Protein AF-A0A2V6TU44-F1 (afdb_monomer_lite)

Secondary structure (DSSP, 8-state):
---SSPPPHHHHTT-B-TTSSBSSHHHHHHHHTT-EEEEEEEEEEEEEE-HHHHHHHHT----SSEEE--TT-SSPEEEETTTTEEEEEEEEEEEEPP-PPP-

pLDDT: mean 92.84, std 12.16, range [35.34, 98.81]

Structure (mmCIF, N/CA/C/O backbone):
data_AF-A0A2V6TU44-F1
#
_entry.id   AF-A0A2V6TU44-F1
#
loop_
_atom_site.group_PDB
_atom_site.id
_atom_site.type_symbol
_atom_site.label_atom_id
_atom_site.label_alt_id
_atom_site.label_comp_id
_atom_site.label_asym_id
_atom_site.label_entity_id
_atom_site.label_seq_id
_atom_site.pdbx_PDB_ins_code
_atom_site.Cartn_x
_atom_site.Cartn_y
_atom_site.Cartn_z
_atom_site.occupancy
_atom_site.B_iso_or_equiv
_atom_site.auth_seq_id
_atom_site.auth_comp_id
_atom_site.auth_asym_id
_atom_site.auth_atom_id
_atom_site.pdbx_PDB_model_num
ATOM 1 N N . MET A 1 1 ? -6.525 13.593 -10.671 1.00 35.34 1 MET A N 1
ATOM 2 C CA . MET A 1 1 ? -7.353 13.451 -9.451 1.00 35.34 1 MET A CA 1
ATOM 3 C C . MET A 1 1 ? -7.662 11.967 -9.257 1.00 35.34 1 MET A C 1
ATOM 5 O O . MET A 1 1 ? -8.174 11.360 -10.190 1.00 35.34 1 MET A O 1
ATOM 9 N N . ARG A 1 2 ? -7.248 11.331 -8.147 1.00 44.16 2 ARG A N 1
ATOM 10 C CA . ARG A 1 2 ? -7.565 9.905 -7.906 1.00 44.16 2 ARG A CA 1
ATOM 11 C C . ARG A 1 2 ? -9.035 9.807 -7.455 1.00 44.16 2 ARG A C 1
ATOM 13 O O . ARG A 1 2 ? -9.409 10.582 -6.581 1.00 44.16 2 ARG A O 1
ATOM 20 N N . PRO A 1 3 ? -9.865 8.923 -8.037 1.00 40.22 3 PRO A N 1
ATOM 21 C CA . PRO A 1 3 ? -11.245 8.741 -7.596 1.00 40.22 3 PRO A CA 1
ATOM 22 C C . PRO A 1 3 ? -11.272 8.221 -6.152 1.00 40.22 3 PRO A C 1
ATOM 24 O O . PRO A 1 3 ? -10.364 7.501 -5.740 1.00 40.22 3 PRO A O 1
ATOM 27 N N . ASN A 1 4 ? -12.300 8.616 -5.402 1.00 47.84 4 ASN A N 1
ATOM 28 C CA . ASN A 1 4 ? -12.482 8.332 -3.978 1.00 47.84 4 ASN A CA 1
ATOM 29 C C . ASN A 1 4 ? -12.257 6.842 -3.640 1.00 47.84 4 ASN A C 1
ATOM 31 O O . ASN A 1 4 ? -13.023 5.977 -4.062 1.00 47.84 4 ASN A O 1
ATOM 35 N N . GLY A 1 5 ? -11.198 6.561 -2.870 1.00 61.06 5 GLY A N 1
ATOM 36 C CA . GLY A 1 5 ? -10.830 5.233 -2.365 1.00 61.06 5 GLY A CA 1
ATOM 37 C C . GLY A 1 5 ? -9.510 4.667 -2.928 1.00 61.06 5 GLY A C 1
ATOM 38 O O . GLY A 1 5 ? -9.075 5.031 -4.024 1.00 61.06 5 GLY A O 1
ATOM 39 N N . PRO A 1 6 ? -8.829 3.765 -2.192 1.00 75.44 6 PRO A N 1
ATOM 40 C CA . PRO A 1 6 ? -7.578 3.170 -2.652 1.00 75.44 6 PRO A CA 1
ATOM 41 C C . PRO A 1 6 ? -7.797 2.379 -3.948 1.00 75.44 6 PRO A C 1
ATOM 43 O O . PRO A 1 6 ? -8.633 1.477 -4.028 1.00 75.44 6 PRO A O 1
ATOM 46 N N . THR A 1 7 ? -7.037 2.725 -4.989 1.00 87.75 7 THR A N 1
ATOM 47 C CA . THR A 1 7 ? -7.100 2.044 -6.289 1.00 87.75 7 THR A CA 1
ATOM 48 C C . THR A 1 7 ? -6.544 0.624 -6.149 1.00 87.75 7 THR A C 1
ATOM 50 O O . THR A 1 7 ? -5.408 0.474 -5.701 1.00 87.75 7 THR A O 1
ATOM 53 N N . PRO A 1 8 ? -7.270 -0.431 -6.572 1.00 90.00 8 PRO A N 1
ATOM 54 C CA . PRO A 1 8 ? -6.752 -1.793 -6.506 1.00 90.00 8 PRO A CA 1
ATOM 55 C C . PRO A 1 8 ? -5.406 -1.919 -7.225 1.00 90.00 8 PRO A C 1
ATOM 57 O O . PRO A 1 8 ? -5.296 -1.535 -8.393 1.00 90.00 8 PRO A O 1
ATOM 60 N N . MET A 1 9 ? -4.406 -2.525 -6.573 1.00 93.81 9 MET A N 1
ATOM 61 C CA . MET A 1 9 ? -3.041 -2.632 -7.114 1.00 93.81 9 MET A CA 1
ATOM 62 C C . MET A 1 9 ? -3.020 -3.244 -8.523 1.00 93.81 9 MET A C 1
ATOM 64 O O . MET A 1 9 ? -2.346 -2.740 -9.413 1.00 93.81 9 MET A O 1
ATOM 68 N N . ARG A 1 10 ? -3.857 -4.262 -8.784 1.00 93.06 10 ARG A N 1
ATOM 69 C CA . ARG A 1 10 ? -4.005 -4.873 -10.120 1.00 93.06 10 ARG A CA 1
ATOM 70 C C . ARG A 1 10 ? -4.393 -3.868 -11.207 1.00 93.06 10 ARG A C 1
ATOM 72 O O . ARG A 1 10 ? -3.964 -4.031 -12.342 1.00 93.06 10 ARG A O 1
ATOM 79 N N . ARG A 1 11 ? -5.211 -2.862 -10.885 1.00 93.62 11 ARG A N 1
ATOM 80 C CA . ARG A 1 11 ? -5.586 -1.788 -11.814 1.00 93.62 11 ARG A CA 1
ATOM 81 C C . ARG A 1 11 ? -4.456 -0.770 -11.946 1.00 93.62 11 ARG A C 1
ATOM 83 O O . ARG A 1 11 ? -4.119 -0.418 -13.070 1.00 93.62 11 ARG A O 1
ATOM 90 N N . TYR A 1 12 ? -3.866 -0.361 -10.823 1.00 93.75 12 TYR A N 1
ATOM 91 C CA . TYR A 1 12 ? -2.794 0.636 -10.771 1.00 93.75 12 TYR A CA 1
ATOM 92 C C . TYR A 1 12 ? -1.570 0.246 -11.613 1.00 93.75 12 TYR A C 1
ATOM 94 O O . TYR A 1 12 ? -1.119 1.035 -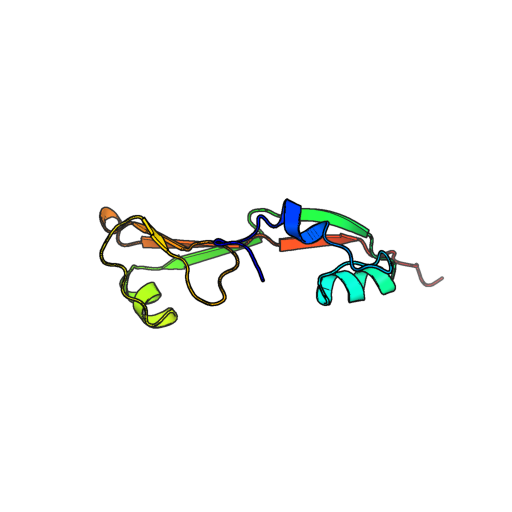12.436 1.00 93.75 12 TYR A O 1
ATOM 102 N N . VAL A 1 13 ? -1.089 -0.999 -11.502 1.00 95.88 13 VAL A N 1
ATOM 103 C CA . VAL A 1 13 ? 0.116 -1.468 -12.227 1.00 95.88 13 VAL A CA 1
ATOM 104 C C . VAL A 1 13 ? -0.014 -1.455 -13.754 1.00 95.88 13 VAL A C 1
ATOM 106 O O . VAL A 1 13 ? 0.987 -1.586 -14.457 1.00 95.88 13 VAL A O 1
ATOM 109 N N . ARG A 1 14 ? -1.239 -1.330 -14.280 1.00 94.88 14 ARG A N 1
ATOM 110 C CA . ARG A 1 14 ? -1.515 -1.262 -15.722 1.00 94.88 14 ARG A CA 1
ATOM 111 C C . ARG A 1 14 ? -1.555 0.162 -16.262 1.00 94.88 14 ARG A C 1
ATOM 113 O O . ARG A 1 14 ? -1.639 0.327 -17.473 1.00 94.88 14 ARG A O 1
ATOM 120 N N . TRP A 1 15 ? -1.533 1.178 -15.403 1.00 97.00 15 TRP A N 1
ATOM 121 C CA . TRP A 1 15 ? -1.561 2.560 -15.861 1.00 97.00 15 TRP A CA 1
ATOM 122 C C . TRP A 1 15 ? -0.285 2.895 -16.629 1.00 97.00 15 TRP A C 1
ATOM 124 O O . TRP A 1 15 ? 0.831 2.542 -16.225 1.00 97.00 15 TRP A O 1
ATOM 134 N N . ARG A 1 16 ? -0.476 3.575 -17.754 1.00 97.25 16 ARG A N 1
ATOM 135 C CA . ARG A 1 16 ? 0.576 4.048 -18.646 1.00 97.25 16 ARG A CA 1
ATOM 136 C C . ARG A 1 16 ? 0.479 5.562 -18.785 1.00 97.25 16 ARG A C 1
ATOM 138 O O . ARG A 1 16 ? -0.596 6.129 -18.602 1.00 97.25 16 ARG A O 1
ATOM 145 N N . ARG A 1 17 ? 1.614 6.192 -19.064 1.00 96.31 17 ARG A N 1
ATOM 146 C CA . ARG A 1 17 ? 1.681 7.558 -19.593 1.00 96.31 17 ARG A CA 1
ATOM 147 C C . ARG A 1 17 ? 1.320 7.551 -21.085 1.00 96.31 17 ARG A C 1
ATOM 149 O O . ARG A 1 17 ? 1.151 6.483 -21.672 1.00 96.31 17 ARG A O 1
ATOM 156 N N . GLU A 1 18 ? 1.197 8.735 -21.677 1.00 97.38 18 GLU A N 1
ATOM 157 C CA . GLU A 1 18 ? 0.886 8.902 -23.107 1.00 97.38 18 GLU A CA 1
ATOM 158 C C . GLU A 1 18 ? 1.957 8.290 -24.023 1.00 97.38 18 GLU A C 1
ATOM 160 O O . GLU A 1 18 ? 1.634 7.713 -25.053 1.00 97.38 18 GLU A O 1
ATOM 165 N N . ASP A 1 19 ? 3.218 8.318 -23.594 1.00 95.31 19 ASP A N 1
ATOM 166 C CA . ASP A 1 19 ? 4.373 7.683 -24.247 1.00 95.31 19 ASP A CA 1
ATOM 167 C C . ASP A 1 19 ? 4.418 6.143 -24.087 1.00 95.31 19 ASP A C 1
ATOM 169 O O . ASP A 1 19 ? 5.363 5.487 -24.523 1.00 95.31 19 ASP A O 1
ATOM 173 N N . GLY A 1 20 ? 3.414 5.537 -23.445 1.00 96.12 20 GLY A N 1
ATOM 174 C CA . GLY A 1 20 ? 3.273 4.086 -23.315 1.00 96.12 20 GLY A CA 1
ATOM 175 C C . GLY A 1 20 ? 4.080 3.431 -22.188 1.00 96.12 20 GLY A C 1
ATOM 176 O O . GLY A 1 20 ? 3.935 2.221 -21.973 1.00 96.12 20 GLY A O 1
ATOM 177 N N . VAL A 1 21 ? 4.876 4.178 -21.411 1.00 96.75 21 VAL A N 1
ATOM 178 C CA . VAL A 1 21 ? 5.662 3.615 -20.291 1.00 96.75 21 VAL A CA 1
ATOM 179 C C . VAL A 1 21 ? 4.844 3.551 -18.989 1.00 96.75 21 VAL A C 1
ATOM 181 O O . VAL A 1 21 ? 3.810 4.220 -18.872 1.00 96.75 21 VAL A O 1
ATOM 184 N N . PRO A 1 22 ? 5.239 2.744 -17.975 1.00 97.81 22 PRO A N 1
ATOM 185 C CA . PRO A 1 22 ? 4.512 2.684 -16.706 1.00 97.81 22 PRO A CA 1
ATOM 186 C C . PRO A 1 22 ? 4.300 4.066 -16.069 1.00 97.81 22 PRO A C 1
ATOM 188 O O . PRO A 1 22 ? 5.223 4.879 -15.983 1.00 97.81 22 PRO A O 1
ATOM 191 N N . PHE A 1 23 ? 3.079 4.309 -15.583 1.00 97.25 23 PHE A N 1
ATOM 192 C CA . PHE A 1 23 ? 2.716 5.548 -14.891 1.00 97.25 23 PHE A CA 1
ATOM 193 C C . PHE A 1 23 ? 3.518 5.741 -13.596 1.00 97.25 23 PHE A C 1
ATOM 195 O O . PHE A 1 23 ? 4.068 6.818 -13.347 1.00 97.25 23 PHE A O 1
ATOM 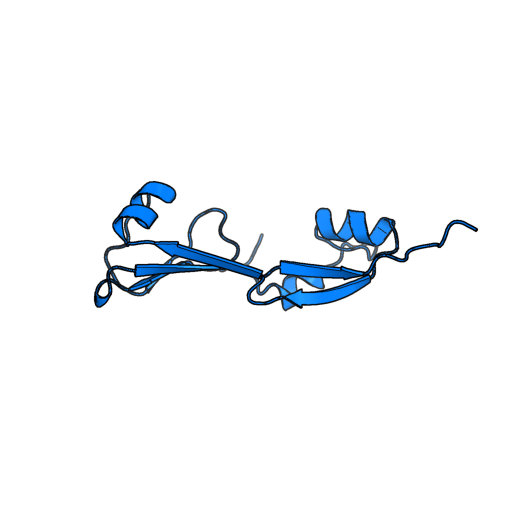202 N N . ASP A 1 24 ? 3.621 4.680 -12.797 1.00 96.44 24 ASP A N 1
ATOM 203 C CA . ASP A 1 24 ? 4.327 4.679 -11.520 1.00 96.44 24 ASP A CA 1
ATOM 204 C C . ASP A 1 24 ? 5.850 4.861 -11.708 1.00 96.44 24 ASP A C 1
ATOM 206 O O . ASP A 1 24 ? 6.447 4.144 -12.517 1.00 96.44 24 ASP A O 1
ATOM 210 N N . PRO A 1 25 ? 6.496 5.804 -10.995 1.00 96.25 25 PRO A N 1
ATOM 211 C CA . PRO A 1 25 ? 7.934 6.032 -11.115 1.00 96.25 25 PRO A CA 1
ATOM 212 C C . PRO A 1 25 ? 8.809 4.827 -10.777 1.00 96.25 25 PRO A C 1
ATOM 214 O O . PRO A 1 25 ? 9.767 4.570 -11.503 1.00 96.25 25 PRO A O 1
ATOM 217 N N . TRP A 1 26 ? 8.470 4.067 -9.738 1.00 96.38 26 TRP A N 1
ATOM 218 C CA . TRP A 1 26 ? 9.254 2.908 -9.317 1.00 96.38 26 TRP A CA 1
ATOM 219 C C . TRP A 1 26 ? 9.158 1.774 -10.348 1.00 96.38 26 TRP A C 1
ATOM 221 O O . TRP A 1 26 ? 10.179 1.250 -10.797 1.00 96.38 26 TRP A O 1
ATOM 231 N N . LEU A 1 27 ? 7.947 1.474 -10.839 1.00 97.69 27 LEU A N 1
ATOM 232 C CA . LEU A 1 27 ? 7.757 0.507 -11.931 1.00 97.69 27 LEU A CA 1
ATOM 233 C C . LEU A 1 27 ? 8.487 0.936 -13.202 1.00 97.69 27 LEU A C 1
ATOM 235 O O . LEU A 1 27 ? 9.021 0.095 -13.924 1.00 97.69 27 LEU A O 1
ATOM 239 N N . ARG A 1 28 ? 8.495 2.238 -13.496 1.00 97.44 28 ARG A N 1
ATOM 240 C CA . ARG A 1 28 ? 9.141 2.779 -14.689 1.00 97.44 28 ARG A CA 1
ATOM 241 C C . ARG A 1 28 ? 10.658 2.640 -14.629 1.00 97.44 28 ARG A C 1
ATOM 243 O O . ARG A 1 28 ? 11.233 2.305 -15.658 1.00 97.44 28 ARG A O 1
ATOM 250 N N . VAL A 1 29 ? 11.298 2.832 -13.474 1.00 97.56 29 VAL A N 1
ATOM 251 C CA . VAL A 1 29 ? 12.745 2.581 -13.315 1.00 97.56 29 VAL A CA 1
ATOM 252 C C . VAL A 1 29 ? 13.077 1.132 -13.667 1.00 97.56 29 VAL A C 1
ATOM 254 O O . VAL A 1 29 ? 13.915 0.879 -14.527 1.00 97.56 29 VAL A O 1
ATOM 257 N N . HIS A 1 30 ? 12.367 0.169 -13.080 1.00 97.56 30 HIS A N 1
ATOM 258 C CA . HIS A 1 30 ? 12.606 -1.245 -13.370 1.00 97.56 30 HIS A CA 1
ATOM 259 C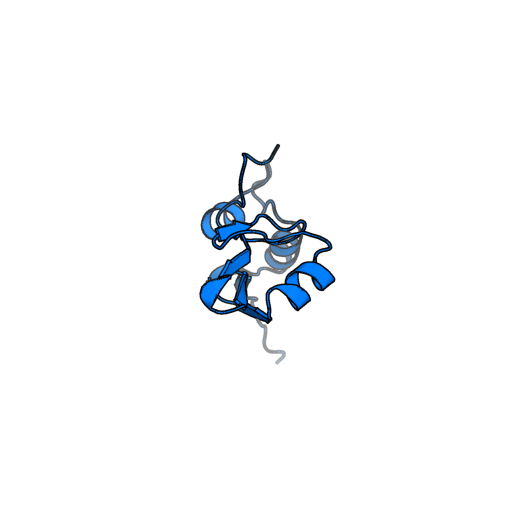 C . HIS A 1 30 ? 12.285 -1.618 -14.819 1.00 97.56 30 HIS A C 1
ATOM 261 O O . HIS A 1 30 ? 13.015 -2.395 -15.426 1.00 97.56 30 HIS A O 1
ATOM 267 N N . TRP A 1 31 ? 11.226 -1.044 -15.392 1.00 97.44 31 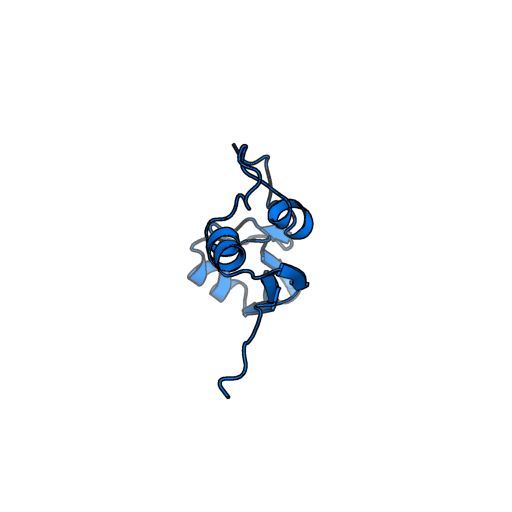TRP A N 1
ATOM 268 C CA . TRP A 1 31 ? 10.881 -1.247 -16.796 1.00 97.44 31 TRP A CA 1
ATOM 269 C C . TRP A 1 31 ? 11.991 -0.774 -17.746 1.00 97.44 31 TRP A C 1
ATOM 271 O O . TRP A 1 31 ? 12.313 -1.500 -18.682 1.00 97.44 31 TRP A O 1
ATOM 281 N N . HIS A 1 32 ? 12.624 0.378 -17.481 1.00 96.94 32 HIS A N 1
ATOM 282 C CA . HIS A 1 32 ? 13.755 0.870 -18.286 1.00 96.94 32 HIS A CA 1
ATOM 283 C C . HIS A 1 32 ? 14.970 -0.063 -18.225 1.00 96.94 32 HIS A C 1
ATOM 285 O O . HIS A 1 32 ? 15.697 -0.185 -19.203 1.00 96.94 32 HIS A O 1
ATOM 291 N N . LEU A 1 33 ? 15.152 -0.774 -17.111 1.00 96.56 33 LEU A N 1
ATOM 292 C CA . LEU A 1 33 ? 16.183 -1.804 -16.947 1.00 96.56 33 LEU A CA 1
ATOM 293 C C . LEU A 1 33 ? 15.786 -3.160 -17.573 1.00 96.56 33 LEU A C 1
ATOM 295 O O . LEU A 1 33 ? 16.420 -4.181 -17.324 1.00 96.56 33 LEU A O 1
ATOM 299 N N . GLY A 1 34 ? 14.712 -3.201 -18.368 1.00 96.50 34 GLY A N 1
ATOM 300 C CA . GLY A 1 34 ? 14.237 -4.406 -19.051 1.00 96.50 34 GLY A CA 1
ATOM 301 C C . GLY A 1 34 ? 13.373 -5.328 -18.188 1.00 96.50 34 GLY A C 1
ATOM 302 O O . GLY A 1 34 ? 12.998 -6.418 -18.635 1.00 96.50 34 GLY A O 1
ATOM 303 N N . ALA A 1 35 ? 13.020 -4.923 -16.964 1.00 97.31 35 ALA A N 1
ATOM 304 C CA . ALA A 1 35 ? 12.199 -5.750 -16.096 1.00 97.31 35 ALA A CA 1
ATOM 305 C C . ALA A 1 35 ? 10.759 -5.859 -16.599 1.00 97.31 35 ALA A C 1
ATOM 307 O O . ALA A 1 35 ? 10.125 -4.885 -17.014 1.00 97.31 35 ALA A O 1
ATOM 308 N N . LYS A 1 36 ? 10.192 -7.059 -16.476 1.00 96.25 36 LYS A N 1
ATOM 309 C CA . LYS A 1 36 ? 8.795 -7.333 -16.824 1.00 96.25 36 LYS A CA 1
ATOM 310 C C . LYS A 1 36 ? 7.968 -7.527 -15.561 1.00 96.25 36 LYS A C 1
ATOM 312 O O . LYS A 1 36 ? 8.401 -8.198 -14.625 1.00 96.25 36 LYS A O 1
ATOM 317 N N . LEU A 1 37 ? 6.760 -6.962 -15.548 1.00 95.56 37 LEU A N 1
ATOM 318 C CA . LEU A 1 37 ? 5.772 -7.234 -14.506 1.00 95.56 37 LEU A CA 1
ATOM 319 C C . LEU A 1 37 ? 5.483 -8.740 -14.477 1.00 95.56 37 LEU A C 1
ATOM 321 O O . LEU A 1 37 ? 5.042 -9.296 -15.479 1.00 95.56 37 LEU A O 1
ATOM 325 N N . LEU A 1 38 ? 5.720 -9.384 -13.337 1.00 95.88 38 LEU A N 1
ATOM 326 C CA . LEU A 1 38 ? 5.463 -10.809 -13.158 1.00 95.88 38 LEU A CA 1
ATOM 327 C C . LEU A 1 38 ? 4.070 -11.035 -12.566 1.00 95.88 38 LEU A C 1
ATOM 329 O O . LEU A 1 38 ? 3.246 -11.731 -13.152 1.00 95.88 38 LEU A O 1
ATOM 333 N N . ARG A 1 39 ? 3.794 -10.440 -11.399 1.00 95.38 39 ARG A N 1
ATOM 334 C CA . ARG A 1 39 ? 2.490 -10.532 -10.726 1.00 95.38 39 ARG A CA 1
ATOM 335 C C . ARG A 1 39 ? 2.316 -9.459 -9.657 1.00 95.38 39 ARG A C 1
ATOM 337 O O . ARG A 1 39 ? 3.288 -8.916 -9.143 1.00 95.38 39 ARG A O 1
ATOM 344 N N . VAL A 1 40 ? 1.067 -9.232 -9.259 1.00 96.50 40 VAL A N 1
ATOM 345 C CA . VAL A 1 40 ? 0.752 -8.567 -7.987 1.00 96.50 40 VAL A CA 1
ATOM 346 C C . VAL A 1 40 ? 0.809 -9.603 -6.864 1.00 96.50 40 VAL A C 1
ATOM 348 O O . VAL A 1 40 ? 0.175 -10.653 -6.969 1.00 96.50 40 VAL A O 1
ATOM 351 N N . ALA A 1 41 ? 1.533 -9.294 -5.793 1.00 96.31 41 ALA A N 1
ATOM 352 C CA . ALA A 1 41 ? 1.534 -10.027 -4.534 1.00 96.31 41 ALA A CA 1
ATOM 353 C C . ALA A 1 41 ? 0.495 -9.384 -3.594 1.00 96.31 41 ALA A C 1
ATOM 355 O O . ALA A 1 41 ? 0.764 -8.329 -3.027 1.00 96.31 41 ALA A O 1
ATOM 356 N N . PRO A 1 42 ? -0.711 -9.961 -3.428 1.00 91.94 42 PRO A N 1
ATOM 357 C CA . PRO A 1 42 ? -1.817 -9.293 -2.731 1.00 91.94 42 PRO A CA 1
ATOM 358 C C . PRO A 1 42 ? -1.620 -9.160 -1.213 1.00 91.94 42 PRO A C 1
ATOM 360 O O . PRO A 1 42 ? -2.364 -8.428 -0.570 1.00 91.94 42 PRO A O 1
ATOM 363 N N . ARG A 1 43 ? -0.666 -9.899 -0.638 1.00 94.12 43 ARG A N 1
ATOM 364 C CA . ARG A 1 43 ? -0.354 -9.925 0.795 1.00 94.12 43 ARG A CA 1
ATOM 365 C C . ARG A 1 43 ? 1.162 -9.945 0.977 1.00 94.12 43 ARG A C 1
ATOM 367 O O . ARG A 1 43 ? 1.724 -10.982 1.306 1.00 94.12 43 ARG A O 1
ATOM 374 N N . SER A 1 44 ? 1.819 -8.836 0.658 1.00 94.69 44 SER A N 1
ATOM 375 C CA . SER A 1 44 ? 3.281 -8.738 0.719 1.00 94.69 44 SER A CA 1
ATOM 376 C C . SER A 1 44 ? 3.787 -8.361 2.104 1.00 94.69 44 SER A C 1
ATOM 378 O O . SER A 1 44 ? 4.856 -8.809 2.497 1.00 94.69 44 SER A O 1
ATOM 380 N N . MET A 1 45 ? 3.024 -7.550 2.834 1.00 95.06 45 MET A N 1
ATOM 381 C CA . MET A 1 45 ? 3.329 -7.155 4.204 1.00 95.06 45 MET A CA 1
ATOM 382 C C . MET A 1 45 ? 2.043 -7.189 5.022 1.00 95.06 45 MET A C 1
ATOM 384 O O . MET A 1 45 ? 0.968 -6.850 4.520 1.00 95.06 45 MET A O 1
ATOM 388 N N . ALA A 1 46 ? 2.141 -7.630 6.271 1.00 97.06 46 ALA A N 1
ATOM 389 C CA . ALA A 1 46 ? 1.040 -7.596 7.217 1.00 97.06 46 ALA A CA 1
ATOM 390 C C . ALA A 1 46 ? 1.527 -6.981 8.525 1.00 97.06 46 ALA A C 1
ATOM 392 O O . ALA A 1 46 ? 2.530 -7.425 9.072 1.00 97.06 46 ALA A O 1
ATOM 393 N N . VAL A 1 47 ? 0.790 -5.988 9.013 1.00 98.00 47 VAL A N 1
ATOM 394 C CA . VAL A 1 47 ? 1.040 -5.340 10.302 1.00 98.00 47 VAL A CA 1
ATOM 395 C C . VAL A 1 47 ? -0.190 -5.546 11.170 1.00 98.00 47 VAL A C 1
ATOM 397 O O . VAL A 1 47 ? -1.327 -5.367 10.715 1.00 98.00 47 VAL A O 1
ATOM 400 N N . THR A 1 48 ? 0.029 -5.965 12.409 1.00 98.44 48 THR A N 1
ATOM 401 C CA . THR A 1 48 ? -1.014 -6.146 13.419 1.00 98.44 48 THR A CA 1
ATOM 402 C C . THR A 1 48 ? -0.600 -5.451 14.698 1.00 98.44 48 THR A C 1
ATOM 404 O O . THR A 1 48 ? 0.574 -5.480 15.042 1.00 98.44 48 THR A O 1
ATOM 407 N N . GLY A 1 49 ? -1.576 -4.887 15.396 1.00 98.50 49 GLY A N 1
ATOM 408 C CA . GLY A 1 49 ? -1.399 -4.229 16.687 1.00 98.50 49 GLY A CA 1
ATOM 409 C C . GLY A 1 49 ? -2.745 -4.104 17.388 1.00 98.50 49 GLY A C 1
ATOM 410 O O . GLY A 1 49 ? -3.791 -4.387 16.793 1.00 98.50 49 GLY A O 1
ATOM 411 N N . THR A 1 50 ? -2.727 -3.705 18.645 1.00 98.81 50 THR A N 1
ATOM 412 C CA . THR A 1 50 ? -3.893 -3.291 19.424 1.00 98.81 50 THR A CA 1
ATOM 413 C C . THR A 1 50 ? -4.506 -2.015 18.859 1.00 98.81 50 THR A C 1
ATOM 415 O O . THR A 1 50 ? -3.892 -1.322 18.051 1.00 98.81 50 THR A O 1
ATOM 418 N N . VAL A 1 51 ? -5.738 -1.685 19.260 1.00 98.75 51 VAL A N 1
ATOM 419 C CA . VAL A 1 51 ? -6.356 -0.429 18.805 1.00 98.75 51 VAL A CA 1
ATOM 420 C C . VAL A 1 51 ? -5.532 0.771 19.274 1.00 98.75 51 VAL A C 1
ATOM 422 O O . VAL A 1 51 ? -5.263 1.641 18.460 1.00 98.75 51 VAL A O 1
ATOM 425 N N . ALA A 1 52 ? -5.045 0.757 20.518 1.00 98.75 52 ALA A N 1
ATOM 426 C CA . ALA A 1 52 ? -4.223 1.832 21.072 1.00 98.75 52 ALA A CA 1
ATOM 427 C C . ALA A 1 52 ? -2.912 2.050 20.293 1.00 98.75 52 ALA A C 1
ATOM 429 O O . ALA A 1 52 ? -2.594 3.184 19.958 1.00 98.75 52 ALA A O 1
ATOM 430 N N . GLU A 1 53 ? -2.195 0.979 19.931 1.00 98.75 53 GLU A N 1
ATOM 431 C CA . GLU A 1 53 ? -0.986 1.086 19.094 1.00 98.75 53 GLU A CA 1
ATOM 432 C C . GLU A 1 53 ? -1.299 1.709 17.730 1.00 98.75 53 GLU A C 1
ATOM 434 O O . GLU A 1 53 ? -0.566 2.563 17.245 1.00 98.75 53 GLU A O 1
ATOM 439 N N . TRP A 1 54 ? -2.417 1.327 17.106 1.00 98.56 54 TRP A N 1
ATOM 440 C CA . TRP A 1 54 ? -2.831 1.938 15.845 1.00 98.56 54 TRP A CA 1
ATOM 441 C C . TRP A 1 54 ? -3.180 3.421 16.002 1.00 98.56 54 TRP A C 1
ATOM 443 O O . TRP A 1 54 ? -2.836 4.209 15.121 1.00 98.56 54 TRP A O 1
ATOM 453 N N . GLU A 1 55 ? -3.858 3.810 17.083 1.00 98.56 55 GLU A N 1
ATOM 454 C CA . GLU A 1 55 ? -4.161 5.218 17.372 1.00 98.56 55 GLU A CA 1
ATOM 455 C C . GLU A 1 55 ? -2.874 6.025 17.592 1.00 98.56 55 GLU A C 1
ATOM 457 O O . GLU A 1 55 ? -2.742 7.119 17.047 1.00 98.56 55 GLU A O 1
ATOM 462 N N . GLU A 1 56 ? -1.885 5.449 18.280 1.00 98.56 56 GLU A N 1
ATOM 463 C CA . GLU A 1 56 ? -0.556 6.039 18.467 1.00 98.56 56 GLU A CA 1
ATOM 464 C C . GLU A 1 56 ? 0.203 6.194 17.141 1.00 98.56 56 GLU A C 1
ATOM 466 O O . GLU A 1 56 ? 0.680 7.281 16.824 1.00 98.56 56 GLU A O 1
ATOM 471 N N . TRP A 1 57 ? 0.287 5.137 16.326 1.00 98.06 57 TRP A N 1
ATOM 472 C CA . TRP A 1 57 ? 1.051 5.158 15.071 1.00 98.06 57 TRP A CA 1
ATOM 473 C C . TRP A 1 57 ? 0.464 6.096 14.020 1.00 98.06 57 TRP A C 1
ATOM 475 O O . TRP A 1 57 ? 1.185 6.579 13.148 1.00 98.06 57 TRP A O 1
ATOM 485 N N . THR A 1 58 ? -0.854 6.291 14.043 1.00 97.44 58 THR A N 1
ATOM 486 C CA . THR A 1 58 ? -1.569 7.024 12.990 1.00 97.44 58 THR A CA 1
ATOM 487 C C . THR A 1 58 ? -2.055 8.397 13.427 1.00 97.44 58 THR A C 1
ATOM 489 O O . THR A 1 58 ? -2.467 9.183 12.573 1.00 97.44 58 THR A O 1
ATOM 492 N N . THR A 1 59 ? -2.046 8.682 14.732 1.00 97.81 59 THR A N 1
ATOM 493 C CA . THR A 1 59 ? -2.672 9.871 15.328 1.00 97.81 59 THR A CA 1
ATOM 494 C C . THR A 1 59 ? -4.160 9.989 14.951 1.00 97.81 59 THR A C 1
ATOM 496 O O . THR A 1 59 ? -4.718 11.082 14.858 1.00 97.81 59 THR A O 1
ATOM 499 N N . MET A 1 60 ? -4.820 8.857 14.685 1.00 97.88 60 MET A N 1
ATOM 500 C CA . MET A 1 60 ? -6.252 8.767 14.385 1.00 97.88 60 MET A CA 1
ATOM 501 C C . MET A 1 60 ? -6.986 8.087 15.535 1.00 97.88 60 MET A C 1
ATOM 503 O O . MET A 1 60 ? -6.402 7.293 16.259 1.00 97.88 60 MET A O 1
ATOM 507 N N . THR A 1 61 ? -8.286 8.343 15.666 1.00 97.94 61 THR A N 1
ATOM 508 C CA . THR A 1 61 ? -9.159 7.611 16.595 1.00 97.94 61 THR A CA 1
ATOM 509 C C . THR A 1 61 ? -9.960 6.557 15.842 1.00 97.94 61 THR A C 1
ATOM 511 O O . THR A 1 61 ? -10.507 6.831 14.768 1.00 97.94 61 THR A O 1
ATOM 514 N N . PHE A 1 62 ? -10.092 5.366 16.426 1.00 98.19 62 PHE A N 1
ATOM 515 C CA . PHE A 1 62 ? -10.868 4.267 15.849 1.00 98.19 62 PHE A CA 1
ATOM 516 C C . PHE A 1 62 ? -12.014 3.861 16.787 1.00 98.19 62 PHE A C 1
ATOM 518 O O . PHE A 1 62 ? -11.903 2.861 17.498 1.00 98.19 62 PHE A O 1
ATOM 525 N N . PRO A 1 63 ? -13.130 4.617 16.814 1.00 97.50 63 PRO A N 1
ATOM 526 C CA . PRO A 1 63 ? -14.198 4.399 17.793 1.00 97.50 63 PRO A CA 1
ATOM 527 C C . PRO A 1 63 ? -14.968 3.086 17.575 1.00 97.50 63 PRO A C 1
ATOM 529 O O . PRO A 1 63 ? -15.480 2.503 18.532 1.00 97.50 63 PRO A O 1
ATOM 532 N N . GLU A 1 64 ? -15.017 2.581 16.339 1.00 98.44 64 GLU A N 1
ATOM 533 C CA . GLU A 1 64 ? -15.807 1.411 15.958 1.00 98.44 64 GLU A CA 1
ATOM 534 C C . GLU A 1 64 ? -14.969 0.360 15.219 1.00 98.44 64 GLU A C 1
ATOM 536 O O . GLU A 1 64 ? -13.875 0.617 14.713 1.00 98.44 64 GLU A O 1
ATOM 541 N N . SER A 1 65 ? -15.482 -0.870 15.158 1.00 98.75 65 SER A N 1
ATOM 542 C CA . SER A 1 65 ? -14.926 -1.873 14.250 1.00 98.75 65 SER A CA 1
ATOM 543 C C . SER A 1 65 ? -15.246 -1.482 12.810 1.00 98.75 65 SER A C 1
ATOM 545 O O . SER A 1 65 ? -16.391 -1.173 12.491 1.00 98.75 65 SER A O 1
ATOM 547 N N . GLY A 1 66 ? -14.273 -1.559 11.909 1.00 98.12 66 GLY A N 1
ATOM 548 C CA . GLY A 1 66 ? -14.487 -1.131 10.532 1.00 98.12 66 GLY A CA 1
ATOM 549 C C . GLY A 1 66 ? -13.217 -1.066 9.703 1.00 98.12 66 GLY A C 1
ATOM 550 O O . GLY A 1 66 ? -12.160 -1.561 10.094 1.00 98.12 66 GLY A O 1
ATOM 551 N N . ARG A 1 67 ? -13.333 -0.468 8.517 1.00 97.31 67 ARG A N 1
ATOM 552 C CA . ARG A 1 67 ? -12.209 -0.223 7.610 1.00 97.31 67 ARG A CA 1
ATOM 553 C C . ARG A 1 67 ? -11.948 1.273 7.539 1.00 97.31 67 ARG A C 1
ATOM 555 O O . ARG A 1 67 ? -12.812 2.014 7.087 1.00 97.31 67 ARG A O 1
ATOM 562 N N . TYR A 1 68 ? -10.749 1.683 7.923 1.00 96.25 68 TYR A N 1
ATOM 563 C CA . TYR A 1 68 ? -10.350 3.083 7.991 1.00 96.25 68 TYR A CA 1
ATOM 564 C C . TYR A 1 68 ? -9.323 3.412 6.913 1.00 96.25 68 TYR A C 1
ATOM 566 O O . TYR A 1 68 ? -8.398 2.636 6.653 1.00 96.25 68 TYR A O 1
ATOM 574 N N . ILE A 1 69 ? -9.494 4.569 6.273 1.00 95.19 69 ILE A N 1
ATOM 575 C CA . ILE A 1 69 ? -8.497 5.125 5.360 1.00 95.19 69 ILE A CA 1
ATOM 576 C C . ILE A 1 69 ? -7.464 5.858 6.203 1.00 95.19 69 ILE A C 1
ATOM 578 O O . ILE A 1 69 ? -7.720 6.959 6.679 1.00 95.19 69 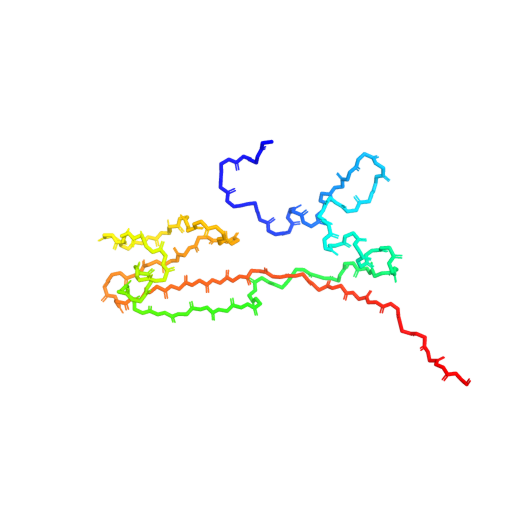ILE A O 1
ATOM 582 N N . VAL A 1 70 ? -6.310 5.227 6.386 1.00 94.81 70 VAL A N 1
ATOM 583 C CA . VAL A 1 70 ? -5.168 5.835 7.068 1.00 94.81 70 VAL A CA 1
ATOM 584 C C . VAL A 1 70 ? -4.316 6.572 6.029 1.00 94.81 70 VAL A C 1
ATOM 586 O O . VAL A 1 70 ? -4.013 5.984 4.983 1.00 94.81 70 VAL A O 1
ATOM 589 N N . PRO A 1 71 ? -3.930 7.840 6.263 1.00 92.12 71 PRO A N 1
ATOM 590 C CA . PRO A 1 71 ? -3.038 8.568 5.368 1.00 92.12 71 PRO A CA 1
ATOM 591 C C . PRO A 1 71 ? -1.759 7.777 5.060 1.00 92.12 71 PRO A C 1
ATOM 593 O O . PRO A 1 71 ? -1.128 7.217 5.948 1.00 92.12 71 PRO A O 1
ATOM 596 N N . GLY A 1 72 ? -1.395 7.697 3.780 1.00 88.88 72 GLY A N 1
ATOM 597 C CA . GLY A 1 72 ? -0.211 6.960 3.319 1.00 88.88 72 GLY A CA 1
ATOM 598 C C . GLY A 1 72 ? -0.397 5.446 3.149 1.00 88.88 72 GLY A C 1
ATOM 599 O O . GLY A 1 72 ? 0.363 4.833 2.402 1.00 88.88 72 GLY A O 1
ATOM 600 N N . ALA A 1 73 ? -1.428 4.836 3.740 1.00 92.69 73 ALA A N 1
ATOM 601 C CA . ALA A 1 73 ? -1.693 3.410 3.567 1.00 92.69 73 ALA A CA 1
ATOM 602 C C . ALA A 1 73 ? -2.205 3.096 2.147 1.00 92.69 73 ALA A C 1
ATOM 604 O O . ALA A 1 73 ? -3.089 3.769 1.611 1.00 92.69 73 ALA A O 1
ATOM 605 N N . LEU A 1 74 ? -1.694 2.021 1.532 1.00 92.19 74 LEU A N 1
ATOM 606 C CA . LEU A 1 74 ? -2.113 1.599 0.185 1.00 92.19 74 LEU A CA 1
ATOM 607 C C . LEU A 1 74 ? -3.501 0.951 0.174 1.00 92.19 74 LEU A C 1
ATOM 609 O O . LEU A 1 74 ? -4.161 0.876 -0.865 1.00 92.19 74 LEU A O 1
ATOM 613 N N . THR A 1 75 ? -3.935 0.446 1.326 1.00 93.44 75 THR A N 1
ATOM 614 C CA . THR A 1 75 ? -5.245 -0.168 1.538 1.00 93.44 75 THR A CA 1
ATOM 615 C C . THR A 1 75 ? -5.803 0.237 2.904 1.00 93.44 75 THR A C 1
ATOM 617 O O . THR A 1 75 ? -5.050 0.706 3.755 1.00 93.44 75 THR A O 1
ATOM 620 N N . PRO A 1 76 ? -7.114 0.075 3.150 1.00 95.69 76 PRO A N 1
ATOM 621 C CA . PRO A 1 76 ? -7.688 0.426 4.444 1.00 95.69 76 PRO A CA 1
ATOM 622 C C . PRO A 1 76 ? -7.174 -0.482 5.568 1.00 95.69 76 PRO A C 1
ATOM 624 O O . PRO A 1 76 ? -7.081 -1.701 5.388 1.00 95.69 76 PRO A O 1
ATOM 627 N N . VAL A 1 77 ? -6.947 0.095 6.747 1.00 97.44 77 VAL A N 1
ATOM 628 C CA . VAL A 1 77 ? -6.686 -0.654 7.984 1.00 97.44 77 VAL A CA 1
ATOM 629 C C . VAL A 1 77 ? -8.008 -1.198 8.510 1.00 97.44 77 VAL A C 1
ATOM 631 O O . VAL A 1 77 ? -9.008 -0.486 8.558 1.00 97.44 77 VAL A O 1
ATOM 634 N N . THR A 1 78 ? -8.038 -2.478 8.871 1.00 98.44 78 THR A N 1
ATOM 635 C CA . THR A 1 78 ? -9.214 -3.101 9.493 1.00 98.44 78 THR A CA 1
ATOM 636 C C . THR A 1 78 ? -9.071 -3.047 11.005 1.00 98.44 78 THR A C 1
ATOM 638 O O . THR A 1 78 ? -8.121 -3.619 11.530 1.00 98.44 78 THR A O 1
ATOM 641 N N . ILE A 1 79 ? -10.014 -2.414 11.691 1.00 98.81 79 ILE A N 1
ATOM 642 C CA . ILE A 1 79 ? -10.092 -2.350 13.151 1.00 98.81 79 ILE A CA 1
ATOM 643 C C . ILE A 1 79 ? -11.195 -3.290 13.642 1.00 98.81 79 ILE A C 1
ATOM 645 O O . ILE A 1 79 ? -12.302 -3.302 13.106 1.00 98.81 79 ILE A O 1
ATOM 649 N N . ASP A 1 80 ? -10.891 -4.077 14.668 1.00 98.69 80 ASP A N 1
ATOM 650 C CA . ASP A 1 80 ? -11.827 -4.913 15.415 1.00 98.69 80 ASP A CA 1
ATOM 651 C C . ASP A 1 80 ? -11.752 -4.535 16.900 1.00 98.69 80 ASP A C 1
ATOM 653 O O . ASP A 1 80 ? -10.828 -4.933 17.615 1.00 98.69 80 ASP A O 1
ATOM 657 N N . ARG A 1 81 ? -12.735 -3.758 17.367 1.00 98.31 81 ARG A N 1
ATOM 658 C CA . ARG A 1 81 ? -12.847 -3.308 18.761 1.00 98.31 81 ARG A CA 1
ATOM 659 C C . ARG A 1 81 ? -13.106 -4.461 19.722 1.00 98.31 81 ARG A C 1
ATOM 661 O O . ARG A 1 81 ? -12.525 -4.484 20.801 1.00 98.31 81 ARG A O 1
ATOM 668 N N . ARG A 1 82 ? -13.924 -5.447 19.326 1.00 98.38 82 ARG A N 1
ATOM 669 C CA . ARG A 1 82 ? -14.256 -6.601 20.185 1.00 98.38 82 ARG A CA 1
ATOM 670 C C . ARG A 1 82 ? -13.021 -7.438 20.499 1.00 98.38 82 ARG A C 1
ATOM 672 O O . ARG A 1 82 ? -12.922 -7.986 21.588 1.00 98.38 82 ARG A O 1
ATOM 679 N N . ARG A 1 83 ? -12.093 -7.542 19.546 1.00 98.38 83 ARG A N 1
ATOM 680 C CA . ARG A 1 83 ? -10.836 -8.290 19.703 1.00 9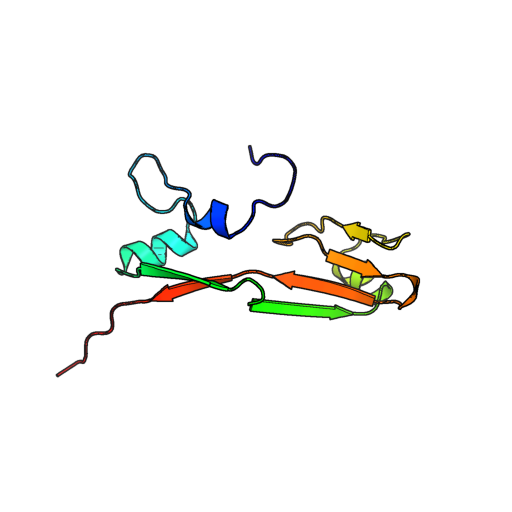8.38 83 ARG A CA 1
ATOM 681 C C . ARG A 1 83 ? -9.633 -7.416 20.064 1.00 98.38 83 ARG A C 1
ATOM 683 O O . ARG A 1 83 ? -8.527 -7.943 20.080 1.00 98.38 83 ARG A O 1
ATOM 690 N N . ASN A 1 84 ? -9.835 -6.116 20.298 1.00 98.62 84 ASN A N 1
ATOM 691 C CA . ASN A 1 84 ? -8.777 -5.117 20.470 1.00 98.62 84 ASN A CA 1
ATOM 692 C C . ASN A 1 84 ? -7.636 -5.275 19.444 1.00 98.62 84 ASN A C 1
ATOM 694 O O . ASN A 1 84 ? -6.478 -5.457 19.811 1.00 98.62 84 ASN A O 1
ATOM 698 N N . ARG A 1 85 ? -7.963 -5.282 18.145 1.00 98.75 85 ARG A N 1
ATOM 699 C CA . ARG A 1 85 ? -6.978 -5.567 17.093 1.00 98.75 85 ARG A CA 1
ATOM 700 C C . ARG A 1 85 ? -7.194 -4.726 15.845 1.00 98.75 85 ARG A C 1
ATOM 702 O O . ARG A 1 85 ? -8.245 -4.815 15.216 1.00 98.75 85 ARG A O 1
ATOM 709 N N . GLY A 1 86 ? -6.160 -4.013 15.422 1.00 98.69 86 GLY A N 1
ATOM 710 C CA . GLY A 1 86 ? -6.037 -3.456 14.083 1.00 98.69 86 GLY A CA 1
ATOM 711 C C . GLY A 1 86 ? -5.142 -4.308 13.184 1.00 98.69 86 GLY A C 1
ATOM 712 O O . GLY A 1 86 ? -4.201 -4.973 13.632 1.00 98.69 86 GLY A O 1
ATOM 713 N N . ARG A 1 87 ? -5.457 -4.327 11.889 1.00 98.50 87 ARG A N 1
ATOM 714 C CA . ARG A 1 87 ? -4.766 -5.139 10.889 1.00 98.50 87 ARG A CA 1
ATOM 715 C C . ARG A 1 87 ? -4.664 -4.418 9.554 1.00 98.50 87 ARG A C 1
ATOM 717 O O . ARG A 1 87 ? -5.677 -4.095 8.933 1.00 98.50 87 ARG A O 1
ATOM 724 N N . TYR A 1 88 ? -3.439 -4.291 9.067 1.00 97.81 88 TYR A N 1
ATOM 725 C CA . TYR A 1 88 ? -3.108 -3.767 7.748 1.00 97.81 88 TYR A CA 1
ATOM 726 C C . TYR A 1 88 ? -2.482 -4.861 6.886 1.00 97.81 88 TYR A C 1
ATOM 728 O O . TYR A 1 88 ? -1.695 -5.675 7.372 1.00 97.81 88 TYR A O 1
ATOM 736 N N . VAL A 1 89 ? -2.863 -4.914 5.610 1.00 96.75 89 VAL A N 1
ATOM 737 C CA . VAL A 1 89 ? -2.287 -5.846 4.635 1.00 96.75 89 VAL A CA 1
ATOM 738 C C . VAL A 1 89 ? -1.978 -5.103 3.362 1.00 96.75 89 VAL A C 1
ATOM 740 O O . VAL A 1 89 ? -2.878 -4.638 2.667 1.00 96.75 89 VAL A O 1
ATOM 743 N N . GLU A 1 90 ? -0.704 -5.056 3.026 1.00 94.06 90 GLU A N 1
ATOM 744 C CA . GLU A 1 90 ? -0.237 -4.308 1.880 1.00 94.06 90 GLU A CA 1
ATOM 745 C C . GLU A 1 90 ? -0.015 -5.215 0.663 1.00 94.06 90 GLU A C 1
ATOM 747 O O . GLU A 1 90 ? 0.638 -6.264 0.777 1.00 94.06 90 GLU A O 1
ATOM 752 N N . PRO A 1 91 ? -0.528 -4.834 -0.520 1.00 95.50 91 PRO A N 1
ATOM 753 C CA . PRO A 1 91 ? -0.139 -5.455 -1.770 1.00 95.50 91 PRO A CA 1
ATOM 754 C C . PRO A 1 91 ? 1.200 -4.893 -2.267 1.00 95.50 91 PRO A C 1
ATOM 756 O O . PRO A 1 91 ? 1.461 -3.703 -2.155 1.00 95.50 91 PRO A O 1
ATOM 759 N N . ASN A 1 92 ? 1.994 -5.726 -2.930 1.00 95.19 92 ASN A N 1
ATOM 760 C CA . ASN A 1 92 ? 3.203 -5.305 -3.642 1.00 95.19 92 ASN A CA 1
ATOM 761 C C . ASN A 1 92 ? 3.220 -5.918 -5.055 1.00 95.19 92 ASN A C 1
ATOM 763 O O . ASN A 1 92 ? 2.298 -6.634 -5.462 1.00 95.19 92 ASN A O 1
ATOM 767 N N . VAL A 1 93 ? 4.250 -5.620 -5.833 1.00 96.50 93 VAL A N 1
ATOM 768 C CA . VAL A 1 93 ? 4.402 -5.972 -7.236 1.00 96.50 93 VAL A CA 1
ATOM 769 C C . VAL A 1 93 ? 5.737 -6.669 -7.428 1.00 96.50 93 VAL A C 1
ATOM 771 O O . VAL A 1 93 ? 6.775 -6.188 -6.997 1.00 96.50 93 VAL A O 1
ATOM 774 N N . TRP A 1 94 ? 5.715 -7.818 -8.094 1.00 96.81 94 TRP A N 1
ATOM 775 C CA . TRP A 1 94 ? 6.932 -8.528 -8.462 1.00 96.81 94 TRP A CA 1
ATOM 776 C C . TRP A 1 94 ? 7.296 -8.185 -9.898 1.00 96.81 94 TRP A C 1
ATOM 778 O O . TRP A 1 94 ? 6.471 -8.329 -10.806 1.00 96.81 94 TRP A O 1
ATOM 788 N N . MET A 1 95 ? 8.542 -7.769 -10.099 1.00 97.31 95 MET A N 1
ATOM 789 C CA . MET A 1 95 ? 9.127 -7.540 -11.413 1.00 97.31 95 MET A CA 1
ATOM 790 C C . MET A 1 95 ? 10.311 -8.477 -11.605 1.00 97.31 95 MET A C 1
ATOM 792 O O . MET A 1 95 ? 11.125 -8.658 -10.703 1.00 97.31 95 MET A O 1
ATOM 796 N N . ARG A 1 96 ? 10.391 -9.093 -12.781 1.00 96.94 96 ARG A N 1
ATOM 797 C CA . ARG A 1 96 ? 11.489 -9.984 -13.150 1.00 96.94 96 ARG A CA 1
ATOM 798 C C . ARG A 1 96 ? 12.469 -9.221 -14.022 1.00 96.94 96 ARG A C 1
ATOM 800 O O . ARG A 1 96 ? 12.100 -8.833 -15.131 1.00 96.94 96 ARG A O 1
ATOM 807 N N . HIS A 1 97 ? 13.692 -9.061 -13.535 1.00 96.81 97 HIS A N 1
ATOM 808 C CA . HIS A 1 97 ? 14.807 -8.531 -14.316 1.00 96.81 97 HIS A CA 1
ATOM 809 C C . HIS A 1 97 ? 15.464 -9.636 -15.147 1.00 96.81 97 HIS A C 1
ATOM 811 O O . HIS A 1 97 ? 15.503 -10.787 -14.697 1.00 96.81 97 HIS A O 1
ATOM 817 N N . PRO A 1 98 ? 15.957 -9.323 -16.354 1.00 94.56 98 PRO A N 1
ATOM 818 C CA . PRO A 1 98 ? 16.926 -10.185 -17.012 1.00 94.56 98 PRO A CA 1
ATOM 819 C C . PRO A 1 98 ? 18.220 -10.207 -16.182 1.00 94.56 98 PRO A C 1
ATOM 821 O O . PRO A 1 98 ? 18.652 -9.174 -15.681 1.00 94.56 98 PRO A O 1
ATOM 824 N N . VAL A 1 99 ? 18.829 -11.382 -16.034 1.00 90.94 99 VAL A N 1
ATOM 825 C CA . VAL A 1 99 ? 20.157 -11.533 -15.425 1.00 90.94 99 VAL A CA 1
ATOM 826 C C . VAL A 1 99 ? 21.061 -12.128 -16.492 1.00 90.94 99 VAL A C 1
ATOM 828 O O . VAL A 1 99 ? 20.781 -13.215 -16.998 1.00 90.94 99 VAL A O 1
ATOM 831 N N . THR A 1 100 ? 22.112 -11.410 -16.870 1.00 85.25 100 THR A N 1
ATOM 832 C CA . THR A 1 100 ? 23.182 -11.937 -17.720 1.00 85.25 100 THR A CA 1
ATOM 833 C C . THR A 1 100 ? 24.201 -12.638 -16.836 1.00 85.25 100 THR A C 1
ATOM 835 O O . THR A 1 100 ? 24.624 -12.084 -15.824 1.00 85.25 100 THR A O 1
ATOM 838 N N . ARG A 1 101 ? 24.593 -13.862 -17.196 1.00 78.12 101 ARG A N 1
ATOM 839 C CA . ARG A 1 101 ? 25.803 -14.456 -16.622 1.00 78.12 101 ARG A CA 1
ATOM 840 C C . ARG A 1 101 ? 27.000 -13.729 -17.218 1.00 78.12 101 ARG A C 1
ATOM 842 O O . ARG A 1 101 ? 27.125 -13.687 -18.439 1.00 78.12 101 ARG A O 1
ATOM 849 N N . GLU A 1 102 ? 27.856 -13.184 -16.368 1.00 71.00 102 GLU A N 1
ATOM 850 C CA . GLU A 1 102 ? 29.226 -12.878 -16.770 1.00 71.00 102 GLU A CA 1
ATOM 851 C C . GLU A 1 102 ? 29.908 -14.218 -17.077 1.00 71.00 102 GLU A C 1
ATOM 853 O O . GLU A 1 102 ? 29.789 -15.170 -16.300 1.00 71.00 102 GLU A O 1
ATOM 858 N N . THR A 1 103 ? 30.477 -14.323 -18.277 1.00 60.31 103 THR A N 1
ATOM 859 C CA . THR A 1 103 ? 31.238 -15.489 -18.748 1.00 60.31 103 THR A CA 1
ATOM 860 C C . THR A 1 103 ? 32.711 -15.146 -18.697 1.00 60.31 103 THR A C 1
ATOM 862 O O . THR A 1 103 ? 33.027 -13.990 -19.060 1.00 60.31 103 THR A O 1
#

Radius of gyration: 17.75 Å; chains: 1; bounding box: 47×29×45 Å

Sequence (103 aa):
MRPNGPTPMRRYVRWRREDGVPFDPWLRVHWHLGAKLLRVAPRSMAVTGTVAEWEEWTTMTFPESGRYIVPGALTPVTIDRRRNRGRYVEPNVWMRHPVTRET

Foldseek 3Di:
DDPPFQDPPVVQQCDADPVGARPDPVSRVQVVLVKDWDDKAQFPDKDKDFQVVVCVVQVDHDPAFDWDDGPPANHTWGDDPVVRMIMHGDMDTDIDGDDDDDD